Protein AF-A0A645HM14-F1 (afdb_monomer_lite)

InterPro domains:
  IPR001036 Acriflavin resistance protein [PF00873] (38-136)
  IPR001036 Acriflavin resistance protein [PTHR32063] (1-138)

Sequence (144 aa):
MMCAIPLTLIGIAPGFWLLNALGTDTVGGYTSPIFFTATGMIGMIALGGIVIRNSIVLLEFIQESQARGMPLREAISISGAVRFRPIMLTAITTLMGAWPITLDPIFSGLAWALIFGLAASTLFTMIVIPAIYLLISDKKEVVK

pLDDT: mean 71.11, std 13.4, range [33.09, 91.12]

Secondary structure (DSSP, 8-state):
-TTHHHHHHHHHHHHHHHHHHHS-S-BTTB---GGG-HHHHHHHHHHHHHHHHHHHHHHHHHHHHHHTT--HHHHHHHHHHHHHHHHHHHHHHHHHHHTGGGGSTTTHHHHHHHHHHHHHHHHHHHHHHHHHHHHHHHHHHTT-

Radius of gyration: 17.79 Å; chains: 1; bounding box: 38×26×54 Å

Structure (mmCIF, N/CA/C/O backbone):
data_AF-A0A645HM14-F1
#
_entry.id   AF-A0A645HM14-F1
#
loop_
_atom_site.group_PDB
_atom_site.id
_atom_site.type_symbol
_atom_site.label_atom_id
_atom_site.label_alt_id
_atom_site.label_comp_id
_atom_site.label_asym_id
_atom_site.label_entity_id
_atom_site.label_seq_id
_atom_site.pdbx_PDB_ins_code
_atom_site.Cartn_x
_atom_site.Cartn_y
_atom_site.Cartn_z
_atom_site.occupancy
_atom_site.B_iso_or_equiv
_atom_site.auth_seq_id
_atom_site.auth_comp_id
_atom_site.auth_asym_id
_atom_site.auth_atom_id
_atom_site.pdbx_PDB_model_num
ATOM 1 N N . MET A 1 1 ? 2.390 -4.436 14.461 1.00 51.53 1 MET A N 1
ATOM 2 C CA . MET A 1 1 ? 3.179 -3.608 13.518 1.00 51.53 1 MET A CA 1
ATOM 3 C C . MET A 1 1 ? 4.231 -4.417 12.757 1.00 51.53 1 MET A C 1
ATOM 5 O O . MET A 1 1 ? 4.316 -4.252 11.551 1.00 51.53 1 MET A O 1
ATOM 9 N N . MET A 1 2 ? 4.954 -5.352 13.393 1.00 56.31 2 MET A N 1
ATOM 10 C CA . MET A 1 2 ? 5.949 -6.205 12.709 1.00 56.31 2 MET A CA 1
ATOM 11 C C . MET A 1 2 ? 5.369 -7.140 11.626 1.00 56.31 2 MET A C 1
ATOM 13 O O . MET A 1 2 ? 6.104 -7.534 10.731 1.00 56.31 2 MET A O 1
ATOM 17 N N . CYS A 1 3 ? 4.060 -7.440 11.638 1.00 60.75 3 CYS A N 1
ATOM 18 C CA . CYS A 1 3 ? 3.409 -8.253 10.595 1.00 60.75 3 CYS A CA 1
ATOM 19 C C . CYS A 1 3 ? 3.267 -7.554 9.230 1.00 60.75 3 CYS A C 1
ATOM 21 O O . CYS A 1 3 ? 3.004 -8.230 8.242 1.00 60.75 3 CYS A O 1
ATOM 23 N N . ALA A 1 4 ? 3.446 -6.229 9.145 1.00 57.03 4 ALA A N 1
ATOM 24 C CA . ALA A 1 4 ? 3.354 -5.511 7.869 1.00 57.03 4 ALA A CA 1
ATOM 25 C C . ALA A 1 4 ? 4.548 -5.809 6.941 1.00 57.03 4 ALA A C 1
ATOM 27 O O . ALA A 1 4 ? 4.395 -5.812 5.725 1.00 57.03 4 ALA A O 1
ATOM 28 N N . ILE A 1 5 ? 5.718 -6.112 7.513 1.00 65.31 5 ILE A N 1
ATOM 29 C CA . ILE A 1 5 ? 6.957 -6.411 6.778 1.00 65.31 5 ILE A CA 1
ATOM 30 C C . ILE A 1 5 ? 6.886 -7.758 6.028 1.00 65.31 5 ILE A C 1
ATOM 32 O O . ILE A 1 5 ? 7.193 -7.788 4.842 1.00 65.31 5 ILE A O 1
ATOM 36 N N . PRO A 1 6 ? 6.453 -8.886 6.626 1.00 64.75 6 PRO A N 1
ATOM 37 C CA . PRO A 1 6 ? 6.252 -10.111 5.853 1.00 64.75 6 PRO A CA 1
ATOM 38 C C . PRO A 1 6 ? 5.098 -9.975 4.849 1.00 64.75 6 PRO A C 1
ATOM 40 O O . PRO A 1 6 ? 5.148 -10.575 3.780 1.00 64.75 6 PRO A O 1
ATOM 43 N N . LEU A 1 7 ? 4.088 -9.148 5.141 1.00 64.00 7 LEU A N 1
ATOM 44 C CA . LEU A 1 7 ? 2.981 -8.902 4.216 1.00 64.00 7 LEU A CA 1
ATOM 45 C C . LEU A 1 7 ? 3.427 -8.151 2.951 1.00 64.00 7 LEU A C 1
ATOM 47 O O . LEU A 1 7 ? 2.906 -8.425 1.872 1.00 64.00 7 LEU A O 1
ATOM 51 N N . THR A 1 8 ? 4.405 -7.240 3.047 1.00 64.75 8 THR A N 1
ATOM 52 C CA . THR A 1 8 ? 4.967 -6.578 1.858 1.00 64.75 8 THR A CA 1
ATOM 53 C C . THR A 1 8 ? 5.700 -7.582 0.977 1.00 64.75 8 THR A C 1
ATOM 55 O O . THR A 1 8 ? 5.482 -7.586 -0.228 1.00 64.75 8 THR A O 1
ATOM 58 N N . LEU A 1 9 ? 6.478 -8.494 1.567 1.00 65.44 9 LEU A N 1
ATOM 59 C CA . LEU A 1 9 ? 7.118 -9.609 0.858 1.00 65.44 9 LEU A CA 1
ATOM 60 C C . LEU A 1 9 ? 6.095 -10.508 0.148 1.00 65.44 9 LEU A C 1
ATOM 62 O O . LEU A 1 9 ? 6.286 -10.847 -1.019 1.00 65.44 9 LEU A O 1
ATOM 66 N N . ILE A 1 10 ? 4.983 -10.829 0.818 1.00 65.25 10 ILE A N 1
ATOM 67 C CA . ILE A 1 10 ? 3.879 -11.618 0.249 1.00 65.25 10 ILE A CA 1
ATOM 68 C C . ILE A 1 10 ? 3.137 -10.861 -0.860 1.00 65.25 10 ILE A C 1
ATOM 70 O O . ILE A 1 10 ? 2.607 -11.500 -1.755 1.00 65.25 10 ILE A O 1
ATOM 74 N N . GLY A 1 11 ? 3.088 -9.527 -0.843 1.00 63.06 11 GLY A N 1
ATOM 75 C CA . GLY A 1 11 ? 2.499 -8.740 -1.934 1.00 63.06 11 GLY A CA 1
ATOM 76 C C . GLY A 1 11 ? 3.434 -8.591 -3.138 1.00 63.06 11 GLY A C 1
ATOM 77 O O . GLY A 1 11 ? 3.009 -8.708 -4.284 1.00 63.06 11 GLY A O 1
ATOM 78 N N . ILE A 1 12 ? 4.722 -8.367 -2.873 1.00 63.88 12 ILE A N 1
ATOM 79 C CA . ILE A 1 12 ? 5.756 -8.138 -3.884 1.00 63.88 12 ILE A CA 1
ATOM 80 C C . ILE A 1 12 ? 6.039 -9.416 -4.693 1.00 63.88 12 ILE A C 1
ATOM 82 O O . ILE A 1 12 ? 6.065 -9.373 -5.923 1.00 63.88 12 ILE A O 1
ATOM 86 N N . ALA A 1 13 ? 6.229 -10.559 -4.025 1.00 66.19 13 ALA A N 1
ATOM 87 C CA . ALA A 1 13 ? 6.643 -11.808 -4.670 1.00 66.19 13 ALA A CA 1
ATOM 88 C C . ALA A 1 13 ? 5.670 -12.330 -5.758 1.00 66.19 13 ALA A C 1
ATOM 90 O O . ALA A 1 13 ? 6.133 -12.619 -6.863 1.00 66.19 13 ALA A O 1
ATOM 91 N N . PRO A 1 14 ? 4.343 -12.413 -5.533 1.00 63.75 14 PRO A N 1
ATOM 92 C CA . PRO A 1 14 ? 3.395 -12.807 -6.569 1.00 63.75 14 PRO A CA 1
ATOM 93 C C . PRO A 1 14 ? 3.171 -11.714 -7.616 1.00 63.75 14 PRO A C 1
ATOM 95 O O . PRO A 1 14 ? 2.895 -12.053 -8.758 1.00 63.75 14 PRO A O 1
ATOM 98 N N . GLY A 1 15 ? 3.331 -10.426 -7.281 1.00 60.03 15 GLY A N 1
ATOM 99 C CA . GLY A 1 15 ? 3.295 -9.343 -8.272 1.00 60.03 15 GLY A CA 1
ATOM 100 C C . GLY A 1 15 ? 4.418 -9.472 -9.306 1.00 60.03 15 GLY A C 1
ATOM 101 O O . GLY A 1 15 ? 4.174 -9.366 -10.505 1.00 60.03 15 GLY A O 1
ATOM 102 N N . PHE A 1 16 ? 5.628 -9.803 -8.850 1.00 61.19 16 PHE A N 1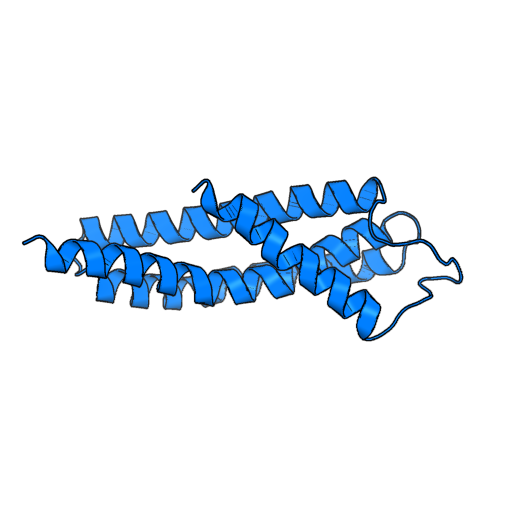
ATOM 103 C CA . PHE A 1 16 ? 6.762 -10.099 -9.728 1.00 61.19 16 PHE A CA 1
ATOM 104 C C . PHE A 1 16 ? 6.623 -11.428 -10.476 1.00 61.19 16 PHE A C 1
ATOM 106 O O . PHE A 1 16 ? 6.990 -11.505 -11.646 1.00 61.19 16 PHE A O 1
ATOM 113 N N . TRP A 1 17 ? 6.067 -12.465 -9.842 1.00 62.59 17 TRP A N 1
ATOM 114 C CA . TRP A 1 17 ? 5.773 -13.734 -10.515 1.00 62.59 17 TRP A CA 1
ATOM 115 C C . TRP A 1 17 ? 4.701 -13.577 -11.605 1.00 62.59 17 TRP A C 1
ATOM 117 O O . TRP A 1 17 ? 4.838 -14.127 -12.691 1.00 62.59 17 TRP A O 1
ATOM 127 N N . LEU A 1 18 ? 3.666 -12.773 -11.356 1.00 59.47 18 LEU A N 1
ATOM 128 C CA . LEU A 1 18 ? 2.604 -12.493 -12.319 1.00 59.47 18 LEU A CA 1
ATOM 129 C C . LEU A 1 18 ? 3.103 -11.635 -13.489 1.00 59.47 18 LEU A C 1
ATOM 131 O O . LEU A 1 18 ? 2.721 -11.890 -14.623 1.00 59.47 18 LEU A O 1
ATOM 135 N N . LEU A 1 19 ? 3.987 -10.665 -13.236 1.00 58.41 19 LEU A N 1
ATOM 136 C CA . LEU A 1 19 ? 4.712 -9.937 -14.285 1.00 58.41 19 LEU A CA 1
ATOM 137 C C . LEU A 1 19 ? 5.547 -10.864 -15.169 1.00 58.41 19 LEU A C 1
ATOM 139 O O . LEU A 1 19 ? 5.560 -10.716 -16.388 1.00 58.41 19 LEU A O 1
ATOM 143 N N . ASN A 1 20 ? 6.222 -11.832 -14.545 1.00 56.06 20 ASN A N 1
ATOM 144 C CA . ASN A 1 20 ? 6.978 -12.861 -15.247 1.00 56.06 20 ASN A CA 1
ATOM 145 C C . ASN A 1 20 ? 6.051 -13.754 -16.099 1.00 56.06 20 ASN A C 1
ATOM 147 O O . ASN A 1 20 ? 6.404 -14.107 -17.217 1.00 56.06 20 ASN A O 1
ATOM 151 N N . ALA A 1 21 ? 4.839 -14.046 -15.612 1.00 56.88 21 ALA A N 1
ATOM 152 C CA . ALA A 1 21 ? 3.872 -14.920 -16.277 1.00 56.88 21 ALA A CA 1
ATOM 153 C C . ALA A 1 21 ? 3.000 -14.243 -17.361 1.00 56.88 21 ALA A C 1
ATOM 155 O O . ALA A 1 21 ? 2.634 -14.901 -18.331 1.00 56.88 21 ALA A O 1
ATOM 156 N N . LEU A 1 22 ? 2.627 -12.963 -17.209 1.00 52.72 22 LEU A N 1
ATOM 157 C CA . LEU A 1 22 ? 1.707 -12.245 -18.116 1.00 52.72 22 LEU A CA 1
ATOM 158 C C . LEU A 1 22 ? 2.406 -11.483 -19.250 1.00 52.72 22 LEU A C 1
ATOM 160 O O . LEU A 1 22 ? 1.735 -11.015 -20.169 1.00 52.72 22 LEU A O 1
ATOM 164 N N . GLY A 1 23 ? 3.733 -11.386 -19.217 1.00 54.62 23 GLY A N 1
ATOM 165 C CA . GLY A 1 23 ? 4.522 -10.828 -20.306 1.00 54.62 23 GLY A CA 1
ATOM 166 C C . GLY A 1 23 ? 5.416 -9.688 -19.853 1.00 54.62 23 GLY A C 1
ATOM 167 O O . GLY A 1 23 ? 4.957 -8.596 -19.534 1.00 54.62 23 GLY A O 1
ATOM 168 N N . THR A 1 24 ? 6.720 -9.936 -19.886 1.00 51.59 24 THR A N 1
ATOM 169 C CA . THR A 1 24 ? 7.684 -9.156 -20.674 1.00 51.59 24 THR A CA 1
ATOM 170 C C . THR A 1 24 ? 9.059 -9.789 -20.475 1.00 51.59 24 THR A C 1
ATOM 172 O O . THR A 1 24 ? 9.826 -9.393 -19.604 1.00 51.59 24 THR A O 1
ATOM 175 N N . ASP A 1 25 ? 9.412 -10.732 -21.352 1.00 49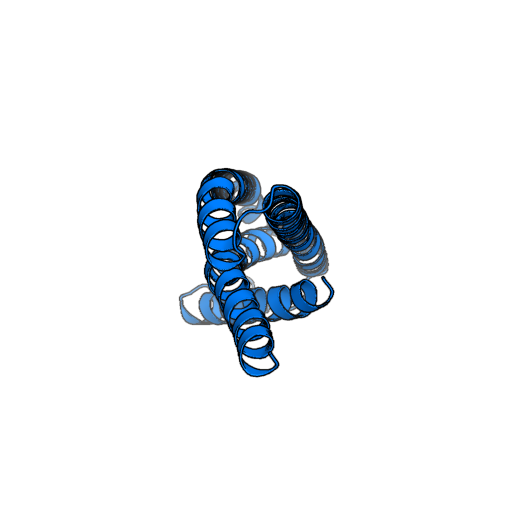.66 25 ASP A N 1
ATOM 176 C CA . ASP A 1 25 ? 10.806 -11.155 -21.572 1.00 49.66 25 ASP A CA 1
ATOM 177 C C . ASP A 1 25 ? 11.712 -9.995 -22.049 1.00 49.66 25 ASP A C 1
ATOM 179 O O . ASP A 1 25 ? 12.912 -10.169 -22.254 1.00 49.66 25 ASP A O 1
ATOM 183 N N . THR A 1 26 ? 11.167 -8.787 -22.222 1.00 44.50 26 THR A N 1
ATOM 184 C CA . THR A 1 26 ? 11.886 -7.622 -22.731 1.00 44.50 26 THR A CA 1
ATOM 185 C C . THR A 1 26 ? 11.299 -6.312 -22.208 1.00 44.50 26 THR A C 1
ATOM 187 O O . THR A 1 26 ? 10.288 -5.831 -22.719 1.00 44.50 26 THR A O 1
ATOM 190 N N . VAL A 1 27 ? 12.004 -5.664 -21.280 1.00 48.34 27 VAL A N 1
ATOM 191 C CA . VAL A 1 27 ? 12.051 -4.196 -21.216 1.00 48.34 27 VAL A CA 1
ATOM 192 C C . VAL A 1 27 ? 13.354 -3.799 -21.912 1.00 48.34 27 VAL A C 1
ATOM 194 O O . VAL A 1 27 ? 14.437 -3.986 -21.368 1.00 48.34 27 VAL A O 1
ATOM 197 N N . GLY A 1 28 ? 13.268 -3.344 -23.166 1.00 48.94 28 GLY A N 1
ATOM 198 C CA . GLY A 1 28 ? 14.431 -2.841 -23.914 1.00 48.94 28 GLY A CA 1
ATOM 199 C C . GLY A 1 28 ? 15.403 -3.888 -24.485 1.00 48.94 28 GLY A C 1
ATOM 200 O O . GLY A 1 28 ? 16.561 -3.557 -24.705 1.00 48.94 28 GLY A O 1
ATOM 201 N N . GLY A 1 29 ? 14.972 -5.130 -24.740 1.00 46.62 29 GLY A N 1
ATOM 202 C CA . GLY A 1 29 ? 15.795 -6.122 -25.456 1.00 46.62 29 GLY A CA 1
ATOM 203 C C . GLY A 1 29 ? 16.876 -6.835 -24.631 1.00 46.62 29 GLY A C 1
ATOM 204 O O . GLY A 1 29 ? 17.683 -7.558 -25.210 1.00 46.62 29 GLY A O 1
ATOM 205 N N . TYR A 1 30 ? 16.885 -6.686 -23.303 1.00 45.81 30 TYR A N 1
ATOM 206 C CA . TYR A 1 30 ? 17.775 -7.435 -22.410 1.00 45.81 30 TYR A CA 1
ATOM 207 C C . TYR A 1 30 ? 16.985 -8.410 -21.531 1.00 45.81 30 TYR A C 1
ATOM 209 O O . TYR A 1 30 ? 16.118 -8.008 -20.756 1.00 45.81 30 TYR A O 1
ATOM 217 N N . THR A 1 31 ? 17.329 -9.696 -21.618 1.00 43.66 31 THR A N 1
ATOM 218 C CA . THR A 1 31 ? 16.891 -10.768 -20.714 1.00 43.66 31 THR A CA 1
ATOM 219 C C . THR A 1 31 ? 17.617 -10.630 -19.378 1.00 43.66 31 THR A C 1
ATOM 221 O O . THR A 1 31 ? 18.575 -11.339 -19.077 1.00 43.66 31 THR A O 1
ATOM 224 N N . SER A 1 32 ? 17.193 -9.671 -18.560 1.00 48.56 32 SER A N 1
ATOM 225 C CA . SER A 1 32 ? 17.654 -9.562 -17.178 1.00 48.56 32 SER A CA 1
ATOM 226 C C . SER A 1 32 ? 16.525 -9.989 -16.245 1.00 48.56 32 SER A C 1
ATOM 228 O O . SER A 1 32 ? 15.474 -9.344 -16.263 1.00 48.56 32 SER A O 1
ATOM 230 N N . PRO A 1 33 ? 16.703 -11.032 -15.412 1.00 52.69 33 PRO A N 1
ATOM 231 C CA . PRO A 1 33 ? 15.765 -11.305 -14.338 1.00 52.69 33 PRO A CA 1
ATOM 232 C C . PRO A 1 33 ? 15.651 -10.036 -13.485 1.00 52.69 33 PRO A C 1
ATOM 234 O O . PRO A 1 33 ? 16.583 -9.676 -12.770 1.00 52.69 33 PRO A O 1
ATOM 237 N N . ILE A 1 34 ? 14.498 -9.361 -13.553 1.00 54.03 34 ILE A N 1
ATOM 238 C CA . ILE A 1 34 ? 14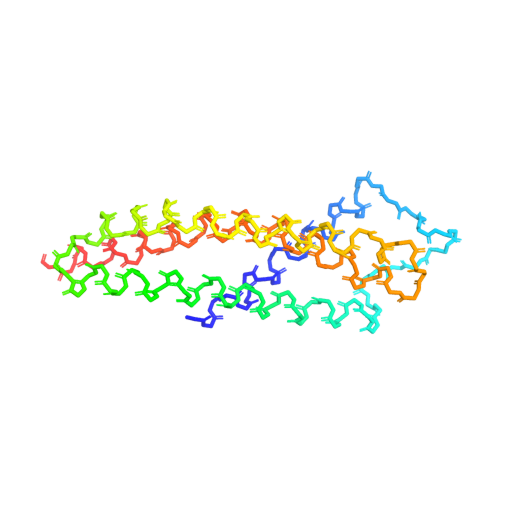.151 -8.157 -12.762 1.00 54.03 34 ILE A CA 1
ATOM 239 C C . ILE A 1 34 ? 14.303 -8.413 -11.248 1.00 54.03 34 ILE A C 1
ATOM 241 O O . ILE A 1 34 ? 14.309 -7.490 -10.438 1.00 54.03 34 ILE A O 1
ATOM 245 N N . PHE A 1 35 ? 14.487 -9.677 -10.870 1.00 51.03 35 PHE A N 1
ATOM 246 C CA . PHE A 1 35 ? 14.558 -10.180 -9.517 1.00 51.03 35 PHE A CA 1
ATOM 247 C C . PHE A 1 35 ? 15.572 -9.480 -8.601 1.00 51.03 35 PHE A C 1
ATOM 249 O O . PHE A 1 35 ? 15.297 -9.453 -7.411 1.00 51.03 35 PHE A O 1
ATOM 256 N N . PHE A 1 36 ? 16.672 -8.873 -9.069 1.00 54.09 36 PHE A N 1
ATOM 257 C CA . PHE A 1 36 ? 17.681 -8.317 -8.145 1.00 54.09 36 PHE A CA 1
ATOM 258 C C . PHE A 1 36 ? 18.555 -7.195 -8.737 1.00 54.09 36 PHE A C 1
ATOM 260 O O . PHE A 1 36 ? 19.783 -7.270 -8.730 1.00 54.09 36 PHE A O 1
ATOM 267 N N . THR A 1 37 ? 17.955 -6.109 -9.230 1.00 68.88 37 THR A N 1
ATOM 268 C CA . THR A 1 37 ? 18.732 -4.879 -9.476 1.00 68.88 37 THR A CA 1
ATOM 269 C C . THR A 1 37 ? 18.851 -4.054 -8.193 1.00 68.88 37 THR A C 1
ATOM 271 O O . THR A 1 37 ? 17.934 -4.022 -7.369 1.00 68.88 37 THR A O 1
ATOM 274 N N . ALA A 1 38 ? 19.971 -3.341 -8.019 1.00 78.81 38 ALA A N 1
ATOM 275 C CA . ALA A 1 38 ? 20.162 -2.443 -6.874 1.00 78.81 38 ALA A CA 1
ATOM 276 C C . ALA A 1 38 ? 19.022 -1.409 -6.760 1.00 78.81 38 ALA A C 1
ATOM 278 O O . ALA A 1 38 ? 18.563 -1.095 -5.663 1.00 78.81 38 ALA A O 1
ATOM 279 N N . THR A 1 39 ? 18.505 -0.937 -7.898 1.00 81.75 39 THR A N 1
ATOM 280 C CA . THR A 1 39 ? 17.364 -0.014 -7.962 1.00 81.75 39 THR A CA 1
ATOM 281 C C . THR A 1 39 ? 16.044 -0.681 -7.561 1.00 81.75 39 THR A C 1
ATOM 283 O O . THR A 1 39 ? 15.264 -0.083 -6.822 1.00 81.75 39 THR A O 1
ATOM 286 N N . GLY A 1 40 ? 15.813 -1.942 -7.941 1.00 78.00 40 GLY A N 1
ATOM 287 C CA . GLY A 1 40 ? 14.658 -2.724 -7.487 1.00 78.00 40 GLY A CA 1
ATOM 288 C C . GLY A 1 40 ? 14.643 -2.949 -5.970 1.00 78.00 40 GLY A C 1
ATOM 289 O O . GLY A 1 40 ? 13.598 -2.803 -5.336 1.00 78.00 40 GLY A O 1
ATOM 290 N N . MET A 1 41 ? 15.805 -3.206 -5.356 1.00 80.44 41 MET A N 1
ATOM 291 C CA . MET A 1 41 ? 15.923 -3.332 -3.894 1.00 80.44 41 MET A CA 1
ATOM 292 C C . MET A 1 41 ? 15.543 -2.040 -3.165 1.00 80.44 41 MET A C 1
ATOM 294 O O . MET A 1 41 ? 14.825 -2.086 -2.165 1.00 80.44 41 MET A O 1
ATOM 298 N N . ILE A 1 42 ? 15.958 -0.885 -3.693 1.00 86.12 42 ILE A N 1
ATOM 299 C CA . ILE A 1 42 ? 15.538 0.423 -3.171 1.00 86.12 42 ILE A CA 1
ATOM 300 C C . ILE A 1 42 ? 14.013 0.572 -3.273 1.00 86.12 42 ILE A C 1
ATOM 302 O O . ILE A 1 42 ? 13.374 0.989 -2.307 1.00 86.12 42 ILE A O 1
ATOM 306 N N . GLY A 1 43 ? 13.417 0.169 -4.400 1.00 84.31 43 GLY A N 1
ATOM 307 C CA . GLY A 1 43 ? 11.963 0.166 -4.590 1.00 84.31 43 GLY A CA 1
ATOM 308 C C . GLY A 1 43 ? 11.218 -0.690 -3.559 1.00 84.31 43 GLY A C 1
ATOM 309 O O . GLY A 1 43 ? 10.217 -0.246 -2.998 1.00 84.31 43 GLY A O 1
ATOM 310 N N . MET A 1 44 ? 11.735 -1.878 -3.230 1.00 78.75 44 MET A N 1
ATOM 311 C CA . MET A 1 44 ? 11.151 -2.742 -2.192 1.00 78.75 44 MET A CA 1
ATOM 312 C C . MET A 1 44 ? 11.196 -2.103 -0.797 1.00 78.75 44 MET A C 1
ATOM 314 O O . MET A 1 44 ? 10.213 -2.165 -0.055 1.00 78.75 44 MET A O 1
ATOM 318 N N . ILE A 1 45 ? 12.312 -1.460 -0.438 1.00 84.69 45 ILE A N 1
ATOM 319 C CA . ILE A 1 45 ? 12.455 -0.756 0.847 1.00 84.69 45 ILE A CA 1
ATOM 320 C C . ILE A 1 45 ? 11.480 0.426 0.916 1.00 84.69 45 ILE A C 1
ATOM 322 O O . ILE A 1 45 ? 10.768 0.589 1.911 1.00 84.69 45 ILE A O 1
ATOM 326 N N . ALA A 1 46 ? 11.407 1.222 -0.156 1.00 86.50 46 ALA A N 1
ATOM 327 C CA . ALA A 1 46 ? 10.489 2.350 -0.260 1.00 86.50 46 ALA A CA 1
ATOM 328 C C . ALA A 1 46 ? 9.026 1.903 -0.112 1.00 86.50 46 ALA A C 1
ATOM 330 O O . ALA A 1 46 ? 8.273 2.499 0.662 1.00 86.50 46 ALA A O 1
ATOM 331 N N . LEU A 1 47 ? 8.642 0.805 -0.773 1.00 82.50 47 LEU A N 1
ATOM 332 C CA . LEU A 1 47 ? 7.315 0.213 -0.628 1.00 82.50 47 LEU A CA 1
ATOM 333 C C . LEU A 1 47 ? 7.021 -0.185 0.822 1.00 82.50 47 LEU A C 1
ATOM 335 O O . LEU A 1 47 ? 5.948 0.128 1.340 1.00 82.50 47 LEU A O 1
ATOM 339 N N . GLY A 1 48 ? 7.971 -0.845 1.490 1.00 81.94 48 GLY A N 1
ATOM 340 C CA . GLY A 1 48 ? 7.832 -1.222 2.896 1.00 81.94 48 GLY A CA 1
ATOM 341 C C . GLY A 1 48 ? 7.469 -0.023 3.775 1.00 81.94 48 GLY A C 1
ATOM 342 O O . GLY A 1 48 ? 6.534 -0.101 4.572 1.00 81.94 48 GLY A O 1
ATOM 343 N N . GLY A 1 49 ? 8.128 1.120 3.562 1.00 83.81 49 GLY A N 1
ATOM 344 C CA . GLY A 1 49 ? 7.820 2.368 4.262 1.00 83.81 49 GLY A CA 1
ATOM 345 C C . GLY A 1 49 ? 6.394 2.879 4.018 1.00 83.81 49 GLY A C 1
ATOM 346 O O . GLY A 1 49 ? 5.722 3.303 4.962 1.00 83.81 49 GLY A O 1
ATOM 347 N N . ILE A 1 50 ? 5.902 2.801 2.778 1.00 85.00 50 ILE A N 1
ATOM 348 C CA . ILE A 1 50 ? 4.533 3.217 2.424 1.00 85.00 50 ILE A CA 1
ATOM 349 C C . ILE A 1 50 ? 3.499 2.329 3.127 1.00 85.00 50 ILE A C 1
ATOM 351 O O . ILE A 1 50 ? 2.545 2.829 3.725 1.00 85.00 50 ILE A O 1
ATOM 355 N N . VAL A 1 51 ? 3.707 1.014 3.121 1.00 77.75 51 VAL A N 1
ATOM 356 C CA . VAL A 1 51 ? 2.779 0.054 3.737 1.00 77.75 51 VAL A CA 1
ATOM 357 C C . VAL A 1 51 ? 2.762 0.184 5.259 1.00 77.75 51 VAL A C 1
ATOM 359 O O . VAL A 1 51 ? 1.689 0.147 5.871 1.00 77.75 51 VAL A O 1
ATOM 362 N N . ILE A 1 52 ? 3.927 0.400 5.878 1.00 81.69 52 ILE A N 1
ATOM 363 C CA . ILE A 1 52 ? 4.032 0.677 7.315 1.00 81.69 52 ILE A CA 1
ATOM 364 C C . ILE A 1 52 ? 3.254 1.949 7.659 1.00 81.69 52 ILE A C 1
ATOM 366 O O . ILE A 1 52 ? 2.437 1.919 8.579 1.00 81.69 52 ILE A O 1
ATOM 370 N N . ARG A 1 53 ? 3.435 3.035 6.893 1.00 83.50 53 ARG A N 1
ATOM 371 C CA . ARG A 1 53 ? 2.688 4.286 7.090 1.00 83.50 53 ARG A CA 1
ATOM 372 C C . ARG A 1 53 ? 1.181 4.048 7.007 1.00 83.50 53 ARG A C 1
ATOM 374 O O . ARG A 1 53 ? 0.461 4.430 7.921 1.00 83.50 53 ARG A O 1
ATOM 381 N N . ASN A 1 54 ? 0.702 3.363 5.972 1.00 78.81 54 ASN A N 1
ATOM 382 C CA . ASN A 1 54 ? -0.730 3.088 5.810 1.00 78.81 54 ASN A CA 1
ATOM 383 C C . ASN A 1 54 ? -1.298 2.259 6.978 1.00 78.81 54 ASN A C 1
ATOM 385 O O . ASN A 1 54 ? -2.397 2.537 7.463 1.00 78.81 54 ASN A O 1
ATOM 389 N N . SER A 1 55 ? -0.525 1.286 7.470 1.00 75.44 55 SER A N 1
ATOM 390 C CA . SER A 1 55 ? -0.912 0.406 8.580 1.00 75.44 55 SER A CA 1
ATOM 391 C C . SER A 1 55 ? -0.938 1.123 9.932 1.00 75.44 55 SER A C 1
ATOM 393 O O . SER A 1 55 ? -1.868 0.914 10.709 1.00 75.44 55 SER A O 1
ATOM 395 N N . ILE A 1 56 ? 0.065 1.963 10.220 1.00 83.69 56 ILE A N 1
ATOM 396 C CA . ILE A 1 56 ? 0.149 2.743 11.467 1.00 83.69 56 ILE A CA 1
ATOM 397 C C . ILE A 1 56 ? -1.070 3.634 11.590 1.00 83.69 56 ILE A C 1
ATOM 399 O O . ILE A 1 56 ? -1.787 3.564 12.583 1.00 83.69 56 ILE A O 1
ATOM 403 N N . VAL A 1 57 ? -1.344 4.399 10.535 1.00 84.25 57 VAL A N 1
ATOM 404 C CA . VAL A 1 57 ? -2.413 5.385 10.569 1.00 84.25 57 VAL A CA 1
ATOM 405 C C . VAL A 1 57 ? -3.723 4.593 10.798 1.00 84.25 57 VAL A C 1
ATOM 407 O O . VAL A 1 57 ? -4.528 4.975 11.642 1.00 84.25 57 VAL A O 1
ATOM 410 N N . LEU A 1 58 ? -3.947 3.445 10.128 1.00 77.25 58 LEU A N 1
ATOM 411 C CA . LEU A 1 58 ? -5.178 2.649 10.305 1.00 77.25 58 LEU A CA 1
ATOM 412 C C . LEU A 1 58 ? -5.359 2.158 11.745 1.00 77.25 58 LEU A C 1
ATOM 414 O O . LEU A 1 58 ? -6.460 2.255 12.286 1.00 77.25 5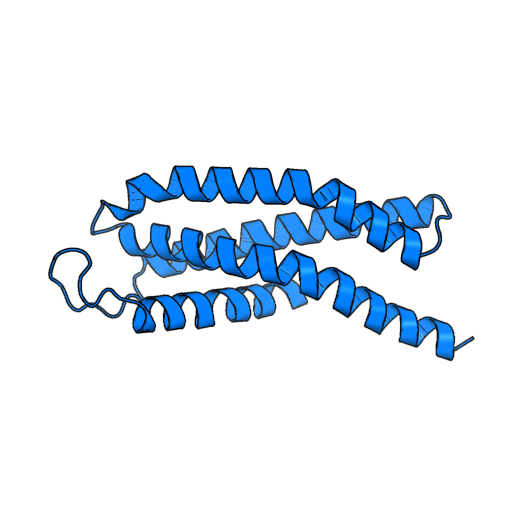8 LEU A O 1
ATOM 418 N N . LEU A 1 59 ? -4.283 1.688 12.375 1.00 78.06 59 LEU A N 1
ATOM 419 C CA . LEU A 1 59 ? -4.300 1.260 13.771 1.00 78.06 59 LEU A CA 1
ATOM 420 C C . LEU A 1 59 ? -4.583 2.414 14.735 1.00 78.06 59 LEU A C 1
ATOM 422 O O . LEU A 1 59 ? -5.372 2.225 15.659 1.00 78.06 59 LEU A O 1
ATOM 426 N N . GLU A 1 60 ? -3.995 3.591 14.513 1.00 82.81 60 GLU A N 1
ATOM 427 C CA . GLU A 1 60 ? -4.251 4.785 15.329 1.00 82.81 60 GLU A CA 1
ATOM 428 C C . GLU A 1 60 ? -5.740 5.140 15.331 1.00 82.81 60 GLU A C 1
ATOM 430 O O . GLU A 1 60 ? -6.322 5.355 16.388 1.00 82.81 60 GLU A O 1
ATOM 435 N N . PHE A 1 61 ? -6.399 5.093 14.173 1.00 80.69 61 PHE A N 1
ATOM 436 C CA . PHE A 1 61 ? -7.827 5.419 14.075 1.00 80.69 61 PHE A CA 1
ATOM 437 C C . PHE A 1 61 ? -8.726 4.372 14.742 1.00 80.69 61 PHE A C 1
ATOM 439 O O . PHE A 1 61 ? -9.750 4.720 15.333 1.00 80.69 61 PHE A O 1
ATOM 446 N N . ILE A 1 62 ? -8.338 3.093 14.690 1.00 76.69 62 ILE A N 1
ATOM 447 C CA . ILE A 1 62 ? -9.036 2.021 15.413 1.00 76.69 62 ILE A CA 1
ATOM 448 C C . ILE A 1 62 ? -8.888 2.219 16.929 1.00 76.69 62 ILE A C 1
ATOM 450 O O . ILE A 1 62 ? -9.869 2.076 17.659 1.00 76.69 62 ILE A O 1
ATOM 454 N N . GLN A 1 63 ? -7.686 2.560 17.408 1.00 81.12 63 GLN A N 1
ATOM 455 C CA . GLN A 1 63 ? -7.430 2.830 18.828 1.00 81.12 63 GLN A CA 1
ATOM 456 C C . GLN A 1 63 ? -8.183 4.070 19.312 1.00 81.12 63 GLN A C 1
ATOM 458 O O . GLN A 1 63 ? -8.812 4.036 20.365 1.00 81.12 63 GLN A O 1
ATOM 463 N N . GLU A 1 64 ? -8.185 5.139 18.521 1.00 84.44 64 GLU A N 1
ATOM 464 C CA . GLU A 1 64 ? -8.907 6.371 18.828 1.00 84.44 64 GLU A CA 1
ATOM 465 C C . GLU A 1 64 ? -10.426 6.145 18.862 1.00 84.44 64 GLU A C 1
ATOM 467 O O . GLU A 1 64 ? -11.124 6.644 19.742 1.00 84.44 64 GLU A O 1
ATOM 472 N N . SER A 1 65 ? -10.957 5.335 17.942 1.00 81.12 65 SER A N 1
ATOM 473 C CA . SER A 1 65 ? -12.381 4.976 17.921 1.00 81.12 65 SER A CA 1
ATOM 474 C C . SER A 1 65 ? -12.775 4.109 19.122 1.00 81.12 65 SER A C 1
ATOM 476 O O . SER A 1 65 ? -13.837 4.324 19.702 1.00 81.12 65 SER A O 1
ATOM 478 N N . GLN A 1 66 ? -11.900 3.202 19.567 1.00 79.62 66 GLN A N 1
ATOM 479 C CA . GLN A 1 66 ? -12.097 2.466 20.822 1.00 79.62 66 GLN A CA 1
ATOM 480 C C . GLN A 1 66 ? -12.027 3.365 22.056 1.00 79.62 66 GLN A C 1
ATOM 482 O O . GLN A 1 66 ? -12.831 3.202 22.969 1.00 79.62 66 GLN A O 1
ATOM 487 N N . ALA A 1 67 ? -11.103 4.329 22.088 1.00 83.19 67 ALA A N 1
ATOM 488 C CA . ALA A 1 67 ? -10.996 5.291 23.184 1.00 83.19 67 ALA A CA 1
ATOM 489 C C . ALA A 1 67 ? -12.263 6.156 23.320 1.00 83.19 67 ALA A C 1
ATOM 491 O O . ALA A 1 67 ? -12.604 6.586 24.419 1.00 83.19 67 ALA A O 1
ATOM 492 N N . ARG A 1 68 ? -13.003 6.350 22.221 1.00 84.06 68 ARG A N 1
ATOM 493 C CA . ARG A 1 68 ? -14.328 6.991 22.195 1.00 84.06 68 ARG A CA 1
ATOM 494 C C . ARG A 1 68 ? -15.484 6.071 22.623 1.00 84.06 68 ARG A C 1
ATOM 496 O O . ARG A 1 68 ? -16.636 6.482 22.542 1.00 84.06 68 ARG A O 1
ATOM 503 N N . GLY A 1 69 ? -15.201 4.848 23.076 1.00 80.69 69 GLY A N 1
ATOM 504 C CA . GLY A 1 69 ? -16.202 3.892 23.564 1.00 80.69 69 GLY A CA 1
ATOM 505 C C . GLY A 1 69 ? -16.926 3.102 22.470 1.00 80.69 69 GLY A C 1
ATOM 506 O O . GLY A 1 69 ? -17.897 2.410 22.766 1.00 80.69 69 GLY A O 1
ATOM 507 N N . MET A 1 70 ? -16.476 3.187 21.214 1.00 80.81 70 MET A N 1
ATOM 508 C CA . MET A 1 70 ? -17.111 2.496 20.092 1.00 80.81 70 MET A CA 1
ATOM 509 C C . MET A 1 70 ? -16.787 0.988 20.128 1.00 80.81 70 MET A C 1
ATOM 511 O O . MET A 1 70 ? -15.625 0.621 20.351 1.00 80.81 70 MET A O 1
ATOM 515 N N . PRO A 1 71 ? -17.770 0.095 19.897 1.00 80.88 71 PRO A N 1
ATOM 516 C CA . PRO A 1 71 ? -17.528 -1.341 19.892 1.00 80.88 71 PRO A CA 1
ATOM 517 C C . PRO A 1 71 ? -16.552 -1.717 18.772 1.00 80.88 71 PRO A C 1
ATOM 519 O O . PRO A 1 71 ? -16.598 -1.185 17.662 1.00 80.88 71 PRO A O 1
ATOM 522 N N . LEU A 1 72 ? -15.656 -2.661 19.063 1.00 70.25 72 LEU A N 1
ATOM 523 C CA . LEU A 1 72 ? -14.497 -2.981 18.227 1.00 70.25 72 LEU A CA 1
ATOM 524 C C . LEU A 1 72 ? -14.856 -3.261 16.761 1.00 70.25 72 LEU A C 1
ATOM 526 O O . LEU A 1 72 ? -14.196 -2.786 15.840 1.00 70.25 72 LEU A O 1
ATOM 530 N N . ARG A 1 73 ? -15.932 -4.021 16.558 1.00 70.38 73 ARG A N 1
ATOM 531 C CA . ARG A 1 73 ? -16.416 -4.446 15.242 1.00 70.38 73 ARG A CA 1
ATOM 532 C C . ARG A 1 73 ? -16.873 -3.261 14.388 1.00 70.38 73 ARG A C 1
ATOM 534 O O . ARG A 1 73 ? -16.603 -3.216 13.190 1.00 70.38 73 ARG A O 1
ATOM 541 N N . GLU A 1 74 ? -17.511 -2.285 15.024 1.00 74.38 74 GLU A N 1
ATOM 542 C CA . GLU A 1 74 ? -17.963 -1.046 14.394 1.00 74.38 74 GLU A CA 1
ATOM 543 C C . GLU A 1 74 ? -16.782 -0.109 14.120 1.00 74.38 74 GLU A C 1
ATOM 545 O O . GLU A 1 74 ? -16.642 0.401 13.007 1.00 74.38 74 GLU A O 1
ATOM 550 N N . ALA A 1 75 ? -15.858 0.006 15.081 1.00 73.69 75 ALA A N 1
ATOM 551 C CA . ALA A 1 75 ? -14.632 0.778 14.928 1.00 73.69 75 ALA A CA 1
ATOM 552 C C . ALA A 1 75 ? -13.813 0.304 13.718 1.00 73.69 75 ALA A C 1
ATOM 554 O O . ALA A 1 75 ? -13.401 1.132 12.913 1.00 73.69 75 ALA A O 1
ATOM 555 N N . ILE A 1 76 ? -13.611 -1.004 13.523 1.00 71.69 76 ILE A N 1
ATOM 556 C CA . ILE A 1 76 ? -12.857 -1.538 12.371 1.00 71.69 76 ILE A CA 1
ATOM 557 C C . ILE A 1 76 ? -13.557 -1.214 11.048 1.00 71.69 76 ILE A C 1
ATOM 559 O O . ILE A 1 76 ? -12.898 -0.777 10.104 1.00 71.69 76 ILE A O 1
ATOM 563 N N . SER A 1 77 ? -14.878 -1.408 10.981 1.00 73.31 77 SER A N 1
ATOM 564 C CA . SER A 1 77 ? -15.669 -1.174 9.767 1.00 73.31 77 SER A CA 1
ATOM 565 C C . SER A 1 77 ? -15.595 0.292 9.326 1.00 73.31 77 SER A C 1
ATOM 567 O O . SER A 1 77 ? -15.237 0.594 8.184 1.00 73.31 77 SER A O 1
ATOM 569 N N . ILE A 1 78 ? -15.824 1.218 10.264 1.00 76.00 78 ILE A N 1
ATOM 570 C CA . ILE A 1 78 ? -15.774 2.662 10.008 1.00 76.00 78 ILE A CA 1
ATOM 571 C C . ILE A 1 78 ? -14.343 3.102 9.682 1.00 76.00 78 ILE A C 1
ATOM 573 O O . ILE A 1 78 ? -14.123 3.824 8.709 1.00 76.00 78 ILE A O 1
ATOM 577 N N . SER A 1 79 ? -13.354 2.622 10.444 1.00 72.06 79 SER A N 1
ATOM 578 C CA . SER A 1 79 ? -11.937 2.936 10.212 1.00 72.06 79 SER A CA 1
ATOM 579 C C . SER A 1 79 ? -11.483 2.509 8.817 1.00 72.06 79 SER A C 1
ATOM 581 O O . SER A 1 79 ? -10.799 3.269 8.131 1.00 72.06 79 SER A O 1
ATOM 583 N N . GLY A 1 80 ? -11.875 1.307 8.381 1.00 71.62 80 GLY A N 1
ATOM 584 C CA . GLY A 1 80 ? -11.563 0.787 7.053 1.00 71.62 80 GLY A CA 1
ATOM 585 C C . GLY A 1 80 ? -12.197 1.625 5.943 1.00 71.62 80 GLY A C 1
ATOM 586 O O . GLY A 1 80 ? -11.503 2.039 5.013 1.00 71.62 80 GLY A O 1
ATOM 587 N N . ALA A 1 81 ? -13.488 1.946 6.069 1.00 75.62 81 ALA A N 1
ATOM 588 C CA . ALA A 1 81 ? -14.221 2.724 5.071 1.00 75.62 81 ALA A CA 1
ATOM 589 C C . ALA A 1 81 ? -13.683 4.159 4.913 1.00 75.62 81 ALA A C 1
ATOM 591 O O . ALA A 1 81 ? -13.499 4.635 3.791 1.00 75.62 81 ALA A O 1
ATOM 592 N N . VAL A 1 82 ? -13.376 4.841 6.021 1.00 79.06 82 VAL A N 1
ATOM 593 C CA . VAL A 1 82 ? -12.866 6.225 6.002 1.00 79.06 82 VAL A CA 1
ATOM 594 C C . VAL A 1 82 ? -11.466 6.299 5.387 1.00 79.06 82 VAL A C 1
ATOM 596 O O . VAL A 1 82 ? -11.137 7.260 4.692 1.00 79.06 82 VAL A O 1
ATOM 599 N N . ARG A 1 83 ? -10.639 5.271 5.596 1.00 80.38 83 ARG A N 1
ATOM 600 C CA . ARG A 1 83 ? -9.233 5.259 5.157 1.00 80.38 83 ARG A CA 1
ATOM 601 C C . ARG A 1 83 ? -9.019 4.729 3.757 1.00 80.38 83 ARG A C 1
ATOM 603 O O . ARG A 1 83 ? -7.984 5.026 3.162 1.00 80.38 83 ARG A O 1
ATOM 610 N N . PHE A 1 84 ? -9.997 4.014 3.215 1.00 76.06 84 PHE A N 1
ATOM 611 C CA . PHE A 1 84 ? -9.943 3.512 1.852 1.00 76.06 84 PHE A CA 1
ATOM 612 C C . PHE A 1 84 ? -9.655 4.629 0.840 1.00 76.06 84 PHE A C 1
ATOM 614 O O . PHE A 1 84 ? -8.753 4.495 0.018 1.00 76.06 84 PHE A O 1
ATOM 621 N N . ARG A 1 85 ? -10.351 5.769 0.950 1.00 81.31 85 ARG A N 1
ATOM 622 C CA . ARG A 1 85 ? -10.164 6.911 0.041 1.00 81.31 85 ARG A CA 1
ATOM 623 C C . ARG A 1 85 ? -8.738 7.493 0.108 1.00 81.31 85 ARG A C 1
ATOM 625 O O . ARG A 1 85 ? -8.099 7.545 -0.940 1.00 81.31 85 ARG A O 1
ATOM 632 N N . PRO A 1 86 ? -8.200 7.878 1.286 1.00 84.94 86 PRO A N 1
ATOM 633 C CA . PRO A 1 86 ? -6.809 8.313 1.411 1.00 84.94 86 PRO A CA 1
ATOM 634 C C . PRO A 1 86 ? -5.785 7.312 0.864 1.00 84.94 86 PRO A C 1
ATOM 636 O O . PRO A 1 86 ? -4.900 7.702 0.109 1.00 84.94 86 PRO A O 1
ATOM 639 N N . ILE A 1 87 ? -5.921 6.025 1.202 1.00 84.06 87 ILE A N 1
ATOM 640 C CA . ILE A 1 87 ? -4.969 4.983 0.788 1.00 84.06 87 ILE A CA 1
ATOM 641 C C . ILE A 1 87 ? -4.992 4.797 -0.737 1.00 84.06 87 ILE A C 1
ATOM 643 O O . ILE A 1 87 ? -3.934 4.725 -1.362 1.00 84.06 87 ILE A O 1
ATOM 647 N N . MET A 1 88 ? -6.181 4.775 -1.349 1.00 83.94 88 MET A N 1
ATOM 648 C CA . MET A 1 88 ? -6.336 4.707 -2.806 1.00 83.94 88 MET A CA 1
ATOM 649 C C . MET A 1 88 ? -5.728 5.924 -3.506 1.00 83.94 88 MET A C 1
ATOM 651 O O . MET A 1 88 ? -5.020 5.761 -4.496 1.00 83.94 88 MET A O 1
ATOM 655 N N . LEU A 1 89 ? -5.949 7.136 -2.984 1.00 89.50 89 LEU A N 1
ATOM 656 C CA . LEU A 1 89 ? -5.374 8.360 -3.551 1.00 89.50 89 LEU A CA 1
ATOM 657 C C . LEU A 1 89 ? -3.845 8.325 -3.531 1.00 89.50 89 LEU A C 1
ATOM 659 O O . LEU A 1 89 ? -3.219 8.650 -4.538 1.00 89.50 89 LEU A O 1
ATOM 663 N N . THR A 1 90 ? -3.236 7.885 -2.425 1.00 87.81 90 THR A N 1
ATOM 664 C CA . THR A 1 90 ? -1.781 7.703 -2.357 1.00 87.81 90 THR A CA 1
ATOM 665 C C . THR A 1 90 ? -1.309 6.665 -3.368 1.00 87.81 90 THR A C 1
ATOM 667 O O . THR A 1 90 ? -0.367 6.939 -4.107 1.00 87.81 90 THR A O 1
ATOM 670 N N . ALA A 1 91 ? -1.984 5.515 -3.457 1.00 84.88 91 ALA A N 1
ATOM 671 C CA . ALA A 1 91 ? -1.598 4.461 -4.386 1.00 84.88 91 ALA A CA 1
ATOM 672 C C . ALA A 1 91 ? -1.635 4.936 -5.843 1.00 84.88 91 ALA A C 1
ATOM 674 O O . ALA A 1 91 ? -0.640 4.812 -6.552 1.00 84.88 91 ALA A O 1
ATOM 675 N N . ILE A 1 92 ? -2.737 5.558 -6.263 1.00 88.81 92 ILE A N 1
ATOM 676 C CA . ILE A 1 92 ? -2.895 6.114 -7.613 1.00 88.81 92 ILE A CA 1
ATOM 677 C C . ILE A 1 92 ? -1.826 7.175 -7.892 1.00 88.81 92 ILE A C 1
ATOM 679 O O . ILE A 1 92 ? -1.193 7.146 -8.943 1.00 88.81 92 ILE A O 1
ATOM 683 N N . THR A 1 93 ? -1.566 8.070 -6.937 1.00 91.12 93 THR A N 1
ATOM 684 C CA . THR A 1 93 ? -0.549 9.120 -7.093 1.00 91.12 93 THR A CA 1
ATOM 685 C C . THR A 1 93 ? 0.846 8.526 -7.292 1.00 91.12 93 THR A C 1
ATOM 687 O O . THR A 1 93 ? 1.582 8.959 -8.178 1.00 91.12 93 THR A O 1
ATOM 690 N N . THR A 1 94 ? 1.217 7.506 -6.510 1.00 88.50 94 THR A N 1
ATOM 691 C CA . THR A 1 94 ? 2.515 6.834 -6.660 1.00 88.50 94 THR A CA 1
ATOM 692 C C . THR A 1 94 ? 2.606 6.055 -7.968 1.00 88.50 94 THR A C 1
ATOM 694 O O . THR A 1 94 ? 3.646 6.107 -8.615 1.00 88.50 94 THR A O 1
ATOM 697 N N . LEU A 1 95 ? 1.532 5.386 -8.396 1.00 87.62 95 LEU A N 1
ATOM 698 C CA . LEU A 1 95 ? 1.480 4.697 -9.689 1.00 87.62 95 LEU A CA 1
ATOM 699 C C . LEU A 1 95 ? 1.699 5.669 -10.853 1.00 87.62 95 LEU A C 1
ATOM 701 O O . LEU A 1 95 ? 2.523 5.408 -11.725 1.00 87.62 95 LEU A O 1
ATOM 705 N N . MET A 1 96 ? 1.019 6.817 -10.829 1.00 91.00 96 MET A N 1
ATOM 706 C CA . MET A 1 96 ? 1.186 7.860 -11.843 1.00 91.00 96 MET A CA 1
ATOM 707 C C . MET A 1 96 ? 2.602 8.450 -11.836 1.00 91.00 96 MET 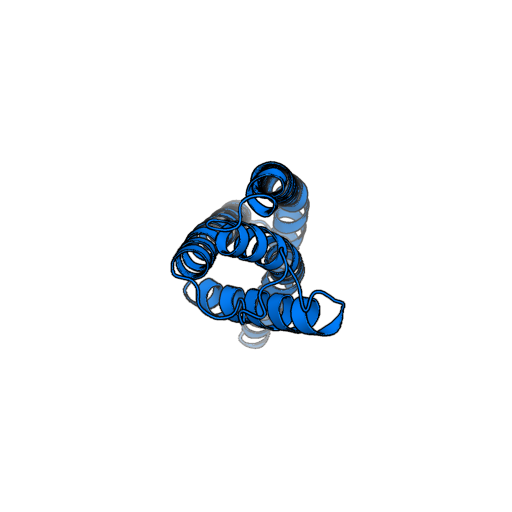A C 1
ATOM 709 O O . MET A 1 96 ? 3.169 8.681 -12.899 1.00 91.00 96 MET A O 1
ATOM 713 N N . GLY A 1 97 ? 3.193 8.664 -10.656 1.00 90.19 97 GLY A N 1
ATOM 714 C CA . GLY A 1 97 ? 4.562 9.173 -10.527 1.00 90.19 97 GLY A CA 1
ATOM 715 C C . GLY A 1 97 ? 5.647 8.164 -10.918 1.00 90.19 97 GLY A C 1
ATOM 716 O O . GLY A 1 97 ? 6.696 8.558 -11.419 1.00 90.19 97 GLY A O 1
ATOM 717 N N . ALA A 1 98 ? 5.399 6.866 -10.723 1.00 86.81 98 ALA A N 1
ATOM 718 C CA . ALA A 1 98 ? 6.323 5.797 -11.097 1.00 86.81 98 ALA A CA 1
ATOM 719 C C . ALA A 1 98 ? 6.249 5.440 -12.590 1.00 86.81 98 ALA A C 1
ATOM 721 O O . ALA A 1 98 ? 7.223 4.928 -13.135 1.00 86.81 98 ALA A O 1
ATOM 722 N N . TRP A 1 99 ? 5.133 5.742 -13.259 1.00 85.44 99 TRP A N 1
ATOM 723 C CA . TRP A 1 99 ? 4.929 5.472 -14.683 1.00 85.44 99 TRP A CA 1
ATOM 724 C C . TRP A 1 99 ? 6.039 6.011 -15.605 1.00 85.44 99 TRP A C 1
ATOM 726 O O . TRP A 1 99 ? 6.581 5.228 -16.375 1.00 85.44 99 TRP A O 1
ATOM 736 N N . PRO A 1 100 ? 6.460 7.291 -15.557 1.00 86.12 100 PRO A N 1
ATOM 737 C CA . PRO A 1 100 ? 7.533 7.763 -16.439 1.00 86.12 100 PRO A CA 1
ATOM 738 C C . PRO A 1 100 ? 8.881 7.080 -16.162 1.00 86.12 100 PRO A C 1
ATOM 740 O O . PRO A 1 100 ? 9.668 6.890 -17.083 1.00 86.12 100 PRO A O 1
ATOM 743 N N . ILE A 1 101 ? 9.130 6.652 -14.921 1.00 84.88 101 ILE A N 1
ATOM 744 C CA . ILE A 1 101 ? 10.388 6.013 -14.503 1.00 84.88 101 ILE A CA 1
ATOM 745 C C . ILE A 1 101 ? 10.537 4.621 -15.141 1.00 84.88 101 ILE A C 1
ATOM 747 O O . ILE A 1 101 ? 11.653 4.133 -15.310 1.00 84.88 101 ILE A O 1
ATOM 751 N N . THR A 1 102 ? 9.438 3.975 -15.558 1.00 79.75 102 THR A N 1
ATOM 752 C CA . THR A 1 102 ? 9.518 2.679 -16.254 1.00 79.75 102 THR A CA 1
ATOM 753 C C . THR A 1 102 ? 10.179 2.784 -17.627 1.00 79.75 102 THR A C 1
ATOM 755 O O . THR A 1 102 ? 10.620 1.765 -18.153 1.00 79.75 102 THR A O 1
ATOM 758 N N . LEU A 1 103 ? 10.234 3.985 -18.217 1.00 80.25 103 LEU A N 1
ATOM 759 C CA . LEU A 1 103 ? 10.869 4.228 -19.515 1.00 80.25 103 LEU A CA 1
ATOM 760 C C . LEU A 1 103 ? 12.403 4.238 -19.420 1.00 80.25 103 LEU A C 1
ATOM 762 O O . LEU A 1 103 ? 13.072 4.011 -20.427 1.00 80.25 103 LEU A O 1
ATOM 766 N N . ASP A 1 104 ? 12.960 4.452 -18.223 1.00 81.50 104 ASP A N 1
ATOM 767 C CA . ASP A 1 104 ? 14.403 4.509 -18.001 1.00 81.50 104 ASP A CA 1
ATOM 768 C C . ASP A 1 104 ? 14.989 3.113 -17.729 1.00 81.50 104 ASP A C 1
ATOM 770 O O . ASP A 1 104 ? 14.643 2.486 -16.724 1.00 81.50 104 ASP A O 1
ATOM 774 N N . PRO A 1 105 ? 15.965 2.626 -18.521 1.00 73.44 105 PRO A N 1
ATOM 775 C CA . PRO A 1 105 ? 16.546 1.293 -18.334 1.00 73.44 105 PRO A CA 1
ATOM 776 C C . PRO A 1 105 ? 17.183 1.078 -16.953 1.00 73.44 105 PRO A C 1
ATOM 778 O O . PRO A 1 105 ? 17.108 -0.016 -16.401 1.00 73.44 105 PRO A O 1
ATOM 781 N N . ILE A 1 106 ? 17.766 2.128 -16.366 1.00 79.19 106 ILE A N 1
ATOM 782 C CA . ILE A 1 106 ? 18.489 2.072 -15.082 1.00 79.19 106 ILE A CA 1
ATOM 783 C C . ILE A 1 106 ? 17.521 1.985 -13.889 1.00 79.19 106 ILE A C 1
ATOM 785 O O . ILE A 1 106 ? 17.745 1.224 -12.941 1.00 79.19 106 ILE A O 1
ATOM 789 N N . PHE A 1 107 ? 16.435 2.762 -13.927 1.00 79.75 107 PHE A N 1
ATOM 790 C CA . PHE A 1 107 ? 15.478 2.889 -12.821 1.00 79.75 107 PHE A CA 1
ATOM 791 C C . PHE A 1 107 ? 14.193 2.080 -13.019 1.00 79.75 107 PHE A C 1
ATOM 793 O O . PHE A 1 107 ? 13.389 1.988 -12.090 1.00 79.75 107 PHE A O 1
ATOM 800 N N . SER A 1 108 ? 14.033 1.423 -14.169 1.00 78.25 108 SER A N 1
ATOM 801 C CA . SER A 1 108 ? 12.896 0.556 -14.491 1.00 78.25 108 SER A CA 1
ATOM 802 C C . SER A 1 108 ? 12.573 -0.442 -13.372 1.00 78.25 108 SER A C 1
ATOM 804 O O . SER A 1 108 ? 11.413 -0.587 -12.989 1.00 78.25 108 SER A O 1
ATOM 806 N N . GLY A 1 109 ? 13.592 -1.066 -12.769 1.00 76.75 109 GLY A N 1
ATOM 807 C CA . GLY A 1 109 ? 13.419 -2.005 -11.655 1.00 76.75 109 GLY A CA 1
ATOM 808 C C . GLY A 1 109 ? 12.785 -1.380 -10.405 1.00 76.75 109 GLY A C 1
ATOM 809 O O . GLY A 1 109 ? 11.945 -2.009 -9.765 1.00 76.75 109 GLY A O 1
ATOM 810 N N . LEU A 1 110 ? 13.126 -0.128 -10.078 1.00 84.88 110 LEU A N 1
ATOM 811 C CA . LEU A 1 110 ? 12.509 0.614 -8.971 1.00 84.88 110 LEU A CA 1
ATOM 812 C C . LEU A 1 110 ? 11.037 0.911 -9.270 1.00 84.88 110 LEU A C 1
ATOM 814 O O . LEU A 1 110 ? 10.178 0.723 -8.409 1.00 84.88 110 LEU A O 1
ATOM 818 N N . ALA A 1 111 ? 10.753 1.367 -10.490 1.00 83.25 111 ALA A N 1
ATOM 819 C CA . ALA A 1 111 ? 9.414 1.750 -10.913 1.00 83.25 111 ALA A CA 1
ATOM 820 C C . ALA A 1 111 ? 8.449 0.560 -10.881 1.00 83.25 111 ALA A C 1
ATOM 822 O O . ALA A 1 111 ? 7.382 0.643 -10.274 1.00 83.25 111 ALA A O 1
ATOM 823 N N . TRP A 1 112 ? 8.855 -0.576 -11.451 1.00 77.06 112 TRP A N 1
ATOM 824 C CA . TRP A 1 112 ? 8.047 -1.794 -11.441 1.00 77.06 112 TRP A CA 1
ATOM 825 C C . TRP A 1 112 ? 7.852 -2.362 -10.033 1.00 77.06 112 TRP A C 1
ATOM 827 O O . TRP A 1 112 ? 6.738 -2.773 -9.702 1.00 77.06 112 TRP A O 1
ATOM 837 N N . ALA A 1 113 ? 8.885 -2.319 -9.180 1.00 79.12 113 ALA A N 1
ATOM 838 C CA . ALA A 1 113 ? 8.774 -2.728 -7.779 1.00 79.12 113 ALA A CA 1
ATOM 839 C C . ALA A 1 113 ? 7.723 -1.905 -7.023 1.00 79.12 113 ALA A C 1
ATOM 841 O O . ALA A 1 113 ? 6.918 -2.464 -6.277 1.00 79.12 113 ALA A O 1
ATOM 842 N N . LEU A 1 114 ? 7.701 -0.587 -7.238 1.00 84.06 114 LEU A N 1
ATOM 843 C CA . LEU A 1 114 ? 6.691 0.283 -6.647 1.00 84.06 114 LEU A CA 1
ATOM 844 C C . LEU A 1 114 ? 5.310 0.018 -7.238 1.00 84.06 114 LEU A C 1
ATOM 846 O O . LEU A 1 114 ? 4.367 -0.131 -6.472 1.00 84.06 114 LEU A O 1
ATOM 850 N N . ILE A 1 115 ? 5.183 -0.086 -8.562 1.00 82.50 115 ILE A N 1
ATOM 851 C CA . ILE A 1 115 ? 3.888 -0.251 -9.232 1.00 82.50 115 ILE A CA 1
ATOM 852 C C . ILE A 1 115 ? 3.197 -1.545 -8.799 1.00 82.50 115 ILE A C 1
ATOM 854 O O . ILE A 1 115 ? 2.079 -1.511 -8.279 1.00 82.50 115 ILE A O 1
ATOM 858 N N . PHE A 1 116 ? 3.87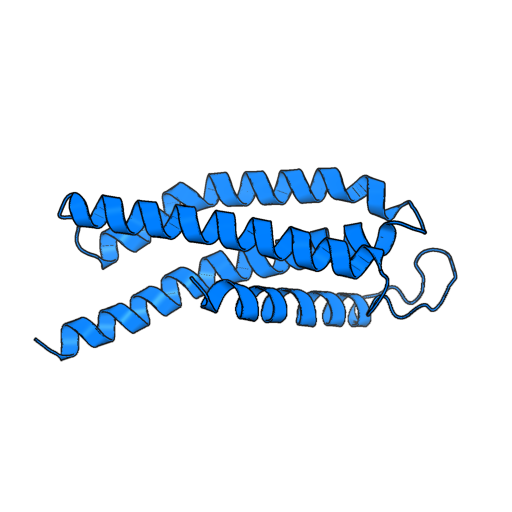4 -2.683 -8.940 1.00 75.94 116 PHE A N 1
ATOM 859 C CA . PHE A 1 116 ? 3.298 -3.976 -8.573 1.00 75.94 116 PHE A CA 1
ATOM 860 C C . PHE A 1 116 ? 3.207 -4.160 -7.071 1.00 75.94 116 PHE A C 1
ATOM 862 O O . PHE A 1 116 ? 2.192 -4.644 -6.568 1.00 75.94 116 PHE A O 1
ATOM 869 N N . GLY A 1 117 ? 4.240 -3.728 -6.350 1.00 77.19 117 GLY A N 1
ATOM 870 C CA . GLY A 1 117 ? 4.269 -3.793 -4.902 1.00 77.19 117 GLY A CA 1
ATOM 871 C C . GLY A 1 117 ? 3.114 -3.019 -4.273 1.00 77.19 117 GLY A C 1
ATOM 872 O O . GLY A 1 117 ? 2.434 -3.556 -3.400 1.00 77.19 117 GLY A O 1
ATOM 873 N N . LEU A 1 118 ? 2.842 -1.789 -4.728 1.00 81.50 118 LEU A N 1
ATOM 874 C CA . LEU A 1 118 ? 1.718 -1.000 -4.222 1.00 81.50 118 LEU A CA 1
ATOM 875 C C . LEU A 1 118 ? 0.396 -1.593 -4.665 1.00 81.50 118 LEU A C 1
ATOM 877 O O . LEU A 1 118 ? -0.477 -1.747 -3.819 1.00 81.50 118 LEU A O 1
ATOM 881 N N . ALA A 1 119 ? 0.223 -1.935 -5.941 1.00 78.25 119 ALA A N 1
ATOM 882 C CA . ALA A 1 119 ? -1.044 -2.479 -6.419 1.00 78.25 119 ALA A CA 1
ATOM 883 C C . ALA A 1 119 ? -1.448 -3.733 -5.623 1.00 78.25 119 ALA A C 1
ATOM 885 O O . ALA A 1 119 ? -2.546 -3.788 -5.065 1.00 78.25 119 ALA A O 1
ATOM 886 N N . ALA A 1 120 ? -0.527 -4.690 -5.472 1.00 73.69 120 ALA A N 1
ATOM 887 C CA . ALA A 1 120 ? -0.763 -5.905 -4.704 1.00 73.69 120 ALA A CA 1
ATOM 888 C C . ALA A 1 120 ? -0.916 -5.613 -3.205 1.00 73.69 120 ALA A C 1
ATOM 890 O O . ALA A 1 120 ? -1.898 -6.027 -2.587 1.00 73.69 120 ALA A O 1
ATOM 891 N N . SER A 1 121 ? 0.015 -4.868 -2.600 1.00 70.31 121 SER A N 1
ATOM 892 C CA . SER A 1 121 ? -0.018 -4.621 -1.158 1.00 70.31 121 SER A CA 1
ATOM 893 C C . SER A 1 121 ? -1.233 -3.806 -0.738 1.00 70.31 121 SER A C 1
ATOM 895 O O . SER A 1 121 ? -1.786 -4.070 0.323 1.00 70.31 121 SER A O 1
ATOM 897 N N . THR A 1 122 ? -1.702 -2.859 -1.548 1.00 74.44 122 THR A N 1
ATOM 898 C CA . THR A 1 122 ? -2.874 -2.048 -1.198 1.00 74.44 122 THR A CA 1
ATOM 899 C C . THR A 1 122 ? -4.143 -2.900 -1.185 1.00 74.44 122 THR A C 1
ATOM 901 O O . THR A 1 122 ? -4.942 -2.794 -0.253 1.00 74.44 122 THR A O 1
ATOM 904 N N . LEU A 1 123 ? -4.280 -3.814 -2.153 1.00 72.62 123 LEU A N 1
ATOM 905 C CA . LEU A 1 123 ? -5.375 -4.782 -2.210 1.00 72.62 123 LEU A CA 1
ATOM 906 C C . LEU A 1 123 ? -5.330 -5.751 -1.016 1.00 72.62 123 LEU A C 1
ATOM 908 O O . LEU A 1 123 ? -6.326 -5.936 -0.317 1.00 72.62 123 LEU A O 1
ATOM 912 N N . PHE A 1 124 ? -4.149 -6.309 -0.726 1.00 67.06 124 PHE A N 1
ATOM 913 C CA . PHE A 1 124 ? -3.955 -7.210 0.409 1.00 67.06 124 PHE A CA 1
ATOM 914 C C . PHE A 1 124 ? -4.164 -6.504 1.747 1.00 67.06 124 PHE A C 1
ATOM 916 O O . PHE A 1 124 ? -4.852 -7.033 2.602 1.00 67.06 124 PHE A O 1
ATOM 923 N N . THR A 1 125 ? -3.636 -5.299 1.944 1.00 68.44 125 THR A N 1
ATOM 924 C CA . THR A 1 125 ? -3.765 -4.538 3.199 1.00 68.44 125 THR A CA 1
ATOM 925 C C . THR A 1 125 ? -5.233 -4.257 3.521 1.00 68.44 125 THR A C 1
ATOM 927 O O . THR A 1 125 ? -5.653 -4.392 4.669 1.00 68.44 125 THR A O 1
ATOM 930 N N . MET A 1 126 ? -6.034 -3.933 2.505 1.00 66.19 126 MET A N 1
ATOM 931 C CA . MET A 1 126 ? -7.459 -3.659 2.664 1.00 66.19 126 MET A CA 1
ATOM 932 C C . MET A 1 126 ? -8.281 -4.900 3.041 1.00 66.19 126 MET A C 1
ATOM 934 O O . MET A 1 126 ? -9.286 -4.754 3.724 1.00 66.19 126 MET A O 1
ATOM 938 N N . ILE A 1 127 ? -7.866 -6.107 2.643 1.00 67.19 127 ILE A N 1
ATOM 939 C CA . ILE A 1 127 ? -8.572 -7.364 2.961 1.00 67.19 127 ILE A CA 1
ATOM 940 C C . ILE A 1 127 ? -8.006 -8.019 4.230 1.00 67.19 127 ILE A C 1
ATOM 942 O O . ILE A 1 127 ? -8.744 -8.439 5.121 1.00 67.19 127 ILE A O 1
ATOM 946 N N . VAL A 1 128 ? -6.681 -8.084 4.334 1.00 66.62 128 VAL A N 1
ATOM 947 C CA . VAL A 1 128 ? -5.948 -8.811 5.373 1.00 66.62 128 VAL A CA 1
ATOM 948 C C . VAL A 1 128 ? -6.002 -8.088 6.713 1.00 66.62 128 VAL A C 1
ATOM 950 O O . VAL A 1 128 ? -6.157 -8.755 7.733 1.00 66.62 128 VAL A O 1
ATOM 953 N N . ILE A 1 129 ? -5.912 -6.751 6.758 1.00 66.31 129 ILE A N 1
ATOM 954 C CA . ILE A 1 129 ? -5.964 -6.043 8.048 1.00 66.31 129 ILE A CA 1
ATOM 955 C C . ILE A 1 129 ? -7.328 -6.213 8.739 1.00 66.31 129 ILE A C 1
ATOM 957 O O . ILE A 1 129 ? -7.320 -6.606 9.909 1.00 66.31 129 ILE A O 1
ATOM 961 N N . PRO A 1 130 ? -8.486 -5.998 8.077 1.00 65.00 130 PRO A N 1
ATOM 962 C CA . PRO A 1 130 ? -9.778 -6.277 8.702 1.00 65.00 130 PRO A CA 1
ATOM 963 C C . PRO A 1 130 ? -9.923 -7.746 9.110 1.00 65.00 130 PRO A C 1
ATOM 965 O O . PRO A 1 130 ? -10.378 -8.023 10.216 1.00 65.00 130 PRO A O 1
ATOM 968 N N . ALA A 1 131 ? -9.485 -8.686 8.263 1.00 65.81 131 ALA A N 1
ATOM 969 C CA . ALA A 1 131 ? -9.582 -10.119 8.538 1.00 65.81 131 ALA A CA 1
ATOM 970 C C . ALA A 1 131 ? -8.751 -10.555 9.759 1.00 65.81 131 ALA A C 1
ATOM 972 O O . ALA A 1 131 ? -9.264 -11.241 10.641 1.00 65.81 131 ALA A O 1
ATOM 973 N N . ILE A 1 132 ? -7.488 -10.122 9.861 1.00 62.88 132 ILE A N 1
ATOM 974 C CA . ILE A 1 132 ? -6.626 -10.417 11.019 1.00 62.88 132 ILE A CA 1
ATOM 975 C C . ILE A 1 132 ? -7.217 -9.817 12.295 1.00 62.88 132 ILE A C 1
ATOM 977 O O . ILE A 1 132 ? -7.183 -10.449 13.351 1.00 62.88 132 ILE A O 1
ATOM 981 N N . TYR A 1 133 ? -7.756 -8.603 12.213 1.00 61.75 133 TYR A N 1
ATOM 982 C CA . TYR A 1 133 ? -8.301 -7.933 13.385 1.00 61.75 133 TYR A CA 1
ATOM 983 C C . TYR A 1 133 ? -9.603 -8.592 13.871 1.00 61.75 133 TYR A C 1
ATOM 985 O O . TYR A 1 133 ? -9.782 -8.746 15.077 1.00 61.75 133 TYR A O 1
ATOM 993 N N . LEU A 1 134 ? -10.463 -9.060 12.957 1.00 62.47 134 LEU A N 1
ATOM 994 C CA . LEU A 1 134 ? -11.630 -9.882 13.298 1.00 62.47 134 LEU A CA 1
ATOM 995 C C . LEU A 1 134 ? -11.214 -11.199 13.971 1.00 62.47 134 LEU A C 1
ATOM 997 O O . LEU A 1 134 ? -11.738 -11.519 15.030 1.00 62.47 134 LEU A O 1
ATOM 1001 N N . LEU A 1 135 ? -10.213 -11.906 13.436 1.00 63.09 135 LEU A N 1
ATOM 1002 C CA . LEU A 1 135 ? -9.706 -13.159 14.019 1.00 63.09 135 LEU A CA 1
ATOM 1003 C C . LEU A 1 135 ? -9.092 -12.978 15.417 1.00 63.09 135 LEU A C 1
ATOM 1005 O O . LEU A 1 135 ? -9.229 -13.839 16.286 1.00 63.09 135 LEU A O 1
ATOM 1009 N N . ILE A 1 136 ? -8.396 -11.863 15.649 1.00 63.47 136 ILE A N 1
ATOM 1010 C CA . ILE A 1 136 ? -7.838 -11.521 16.965 1.00 63.47 136 ILE A CA 1
ATOM 1011 C C . ILE A 1 136 ? -8.945 -11.110 17.943 1.00 63.47 136 ILE A C 1
ATOM 1013 O O . ILE A 1 136 ? -8.842 -11.400 19.136 1.00 63.47 136 ILE A O 1
ATOM 1017 N N . SER A 1 137 ? -9.999 -10.456 17.454 1.00 56.41 137 SER A N 1
ATOM 1018 C CA . SER A 1 137 ? -11.136 -10.046 18.274 1.00 56.41 137 SER A CA 1
ATOM 1019 C C . SER A 1 137 ? -12.049 -11.203 18.666 1.00 56.41 137 SER A C 1
ATOM 1021 O O . SER A 1 137 ? -12.475 -11.249 19.816 1.00 56.41 137 SER A O 1
ATOM 1023 N N . ASP A 1 138 ? -12.306 -12.151 17.763 1.00 53.38 138 ASP A N 1
ATOM 1024 C CA . ASP A 1 138 ? -13.095 -13.358 18.056 1.00 53.38 138 ASP A CA 1
ATOM 1025 C C . ASP A 1 138 ? -12.464 -14.155 19.204 1.00 53.38 138 ASP A C 1
ATOM 1027 O O . ASP A 1 138 ? -13.146 -14.624 20.112 1.00 53.38 138 ASP A O 1
ATOM 1031 N N . LYS A 1 139 ? -11.126 -14.226 19.251 1.00 46.09 139 LYS A N 1
ATOM 1032 C CA . LYS A 1 139 ? -10.408 -14.854 20.371 1.00 46.09 139 LYS A CA 1
ATOM 1033 C C . LYS A 1 139 ? -10.576 -14.136 21.712 1.00 46.09 139 LYS A C 1
ATOM 1035 O O . LYS A 1 139 ? -10.298 -14.745 22.740 1.00 46.09 139 LYS A O 1
ATOM 1040 N N . LYS A 1 140 ? -10.998 -12.870 21.730 1.00 43.94 140 LYS A N 1
ATOM 1041 C CA . LYS A 1 140 ? -11.259 -12.117 22.967 1.00 43.94 140 LYS A CA 1
ATOM 1042 C C . LYS A 1 140 ? -12.694 -12.275 23.472 1.00 43.94 140 LYS A C 1
ATOM 1044 O O . LYS A 1 140 ? -12.894 -12.143 24.674 1.00 43.94 140 LYS A O 1
ATOM 1049 N N . GLU A 1 141 ? -13.659 -12.580 22.604 1.00 42.16 141 GLU A N 1
ATOM 1050 C CA . GLU A 1 141 ? -15.047 -12.853 23.017 1.00 42.16 141 GLU A CA 1
ATOM 1051 C C . GLU A 1 141 ? -15.240 -14.275 23.563 1.00 42.16 141 GLU A C 1
ATOM 1053 O O . GLU A 1 141 ? -16.101 -14.482 24.406 1.00 42.16 141 GLU A O 1
ATOM 1058 N N . VAL A 1 142 ? -14.390 -15.238 23.189 1.00 41.94 142 VAL A N 1
ATOM 1059 C CA . VAL A 1 142 ? -14.464 -16.622 23.709 1.00 41.94 142 VAL A CA 1
ATOM 1060 C C . VAL A 1 142 ? -13.833 -16.779 25.111 1.00 41.94 142 VAL A C 1
ATOM 1062 O O . VAL A 1 142 ? -13.950 -17.832 25.729 1.00 41.94 142 VAL A O 1
ATOM 1065 N N . VAL A 1 143 ? -13.167 -15.745 25.645 1.00 39.34 143 VAL A N 1
ATOM 1066 C CA . VAL A 1 143 ? -12.448 -15.797 26.942 1.00 39.34 143 VAL A CA 1
ATOM 1067 C C . VAL A 1 143 ? -13.131 -14.944 28.028 1.00 39.34 143 VAL A C 1
ATOM 1069 O O . VAL A 1 143 ? -12.522 -14.644 29.052 1.00 39.34 143 VAL A O 1
ATOM 1072 N N . LYS A 1 144 ? -14.392 -14.540 27.836 1.00 33.09 144 LYS A N 1
ATOM 1073 C CA . LYS A 1 144 ? -15.173 -13.848 28.870 1.00 33.09 144 LYS A CA 1
ATOM 1074 C C . LYS A 1 144 ? -16.350 -14.677 29.354 1.00 33.09 144 LYS A C 1
ATOM 1076 O O . LYS A 1 144 ? -17.030 -15.273 28.496 1.00 33.09 144 LYS A O 1
#

Foldseek 3Di:
DVVLLVLLVVQQVVLLVVDVVVDDCDPPPDNDSLPDDPLLVVLSVVLSVLSVVLVVVLVVQLVVCVVVVHDNLVSNVVSLVVSLVVLVVVLVVLLVVLVVLCNDPNNVSSSSSSNSSSVRSSVCCSVVVSVVSVVVVVVVVVVD

Organism: NCBI:txid1076179